Protein AF-A0A5E4HLN1-F1 (afdb_monomer_lite)

Structure (mmCIF, N/CA/C/O backbone):
data_AF-A0A5E4HLN1-F1
#
_entry.id   AF-A0A5E4HLN1-F1
#
loop_
_atom_site.group_PDB
_atom_site.id
_atom_site.type_symbol
_atom_site.label_atom_id
_atom_site.label_alt_id
_atom_site.label_comp_id
_atom_site.label_asym_id
_atom_site.label_entity_id
_atom_site.label_seq_id
_atom_site.pdbx_PDB_ins_code
_atom_site.Cartn_x
_atom_site.Cartn_y
_atom_site.Cartn_z
_atom_site.occupancy
_atom_site.B_iso_or_equiv
_atom_site.auth_seq_id
_atom_site.auth_comp_id
_atom_site.auth_asym_id
_atom_site.auth_atom_id
_atom_site.pdbx_PDB_model_num
ATOM 1 N N . MET A 1 1 ? -33.303 18.133 24.369 1.00 46.97 1 MET A N 1
ATOM 2 C CA . MET A 1 1 ? -32.638 17.084 23.568 1.00 46.97 1 MET A CA 1
ATOM 3 C C . MET A 1 1 ? -31.373 17.696 22.999 1.00 46.97 1 MET A C 1
ATOM 5 O O . MET A 1 1 ? -31.482 18.694 22.303 1.00 46.97 1 MET A O 1
ATOM 9 N N . SER A 1 2 ? -30.203 17.189 23.386 1.00 72.31 2 SER A N 1
ATOM 10 C CA . SER A 1 2 ? -28.919 17.625 22.824 1.00 72.31 2 SER A CA 1
ATOM 11 C C . SER A 1 2 ? -28.564 16.704 21.661 1.00 72.31 2 SER A C 1
ATOM 13 O O . SER A 1 2 ? -28.747 15.492 21.780 1.00 72.31 2 SER A O 1
ATOM 15 N N . VAL A 1 3 ? -28.094 17.264 20.548 1.00 80.88 3 VAL A N 1
ATOM 16 C CA . VAL A 1 3 ? -27.523 16.487 19.444 1.00 80.88 3 VAL A CA 1
ATOM 17 C C . VAL A 1 3 ? -26.044 16.288 19.755 1.00 80.88 3 VAL A C 1
ATOM 19 O O . VAL A 1 3 ? -25.303 17.260 19.875 1.00 80.88 3 VAL A O 1
ATOM 22 N N . VAL A 1 4 ? -25.624 15.033 19.909 1.00 84.31 4 VAL A N 1
ATOM 23 C CA . VAL A 1 4 ? -24.214 14.662 20.071 1.00 84.31 4 VAL A CA 1
ATOM 24 C C . VAL A 1 4 ? -23.687 14.222 18.711 1.00 84.31 4 VAL A C 1
ATOM 26 O O . VAL A 1 4 ? -24.286 13.365 18.063 1.00 84.31 4 VAL A O 1
ATOM 29 N N . GLN A 1 5 ? -22.593 14.836 18.266 1.00 84.94 5 GLN A N 1
ATOM 30 C CA . GLN A 1 5 ? -21.923 14.486 17.020 1.00 84.94 5 GLN A CA 1
ATOM 31 C C . GLN A 1 5 ? -20.793 13.494 17.320 1.00 84.94 5 GLN A C 1
ATOM 33 O O . GLN A 1 5 ? -19.860 13.833 18.044 1.00 84.94 5 GLN A O 1
ATOM 38 N N . SER A 1 6 ? -20.881 12.293 16.749 1.00 91.75 6 SER A N 1
ATOM 39 C CA . SER A 1 6 ? -19.848 11.254 16.833 1.00 91.75 6 SER A CA 1
ATOM 40 C C . SER A 1 6 ? -19.195 11.046 15.470 1.00 91.75 6 SER A C 1
ATOM 42 O O . SER A 1 6 ? -19.871 11.048 14.439 1.00 91.75 6 SER A O 1
ATOM 44 N N . THR A 1 7 ? -17.881 10.839 15.471 1.00 95.75 7 THR A N 1
ATOM 45 C CA . THR A 1 7 ? -17.086 10.533 14.275 1.00 95.75 7 THR A CA 1
ATOM 46 C C . THR A 1 7 ? -16.587 9.101 14.379 1.00 95.75 7 THR A C 1
ATOM 48 O O . THR A 1 7 ? -16.151 8.689 15.448 1.00 95.75 7 THR A O 1
ATOM 51 N N . PHE A 1 8 ? -16.609 8.349 13.282 1.00 95.81 8 PHE A N 1
ATOM 52 C CA . PHE A 1 8 ? -16.092 6.981 13.226 1.00 95.81 8 PHE A CA 1
ATOM 53 C C . PHE A 1 8 ? -14.925 6.892 12.245 1.00 95.81 8 PHE A C 1
ATOM 55 O O . PHE A 1 8 ? -14.912 7.583 11.226 1.00 95.81 8 PHE A O 1
ATOM 62 N N . VAL A 1 9 ? -13.952 6.040 12.559 1.00 94.62 9 VAL A N 1
ATOM 63 C CA . VAL A 1 9 ? -12.800 5.733 11.705 1.00 94.62 9 VAL A CA 1
ATOM 64 C C . VAL A 1 9 ? -12.823 4.252 11.378 1.00 94.62 9 VAL A C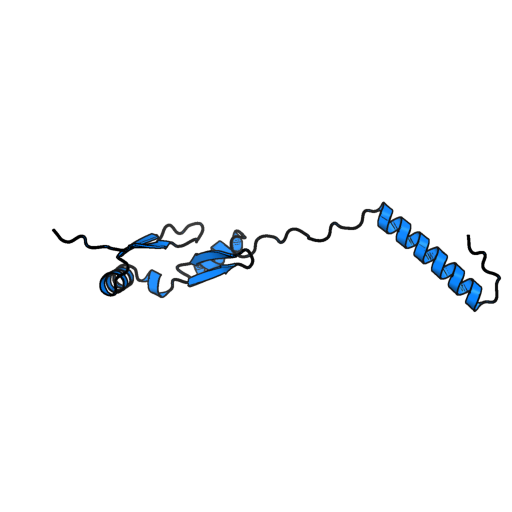 1
ATOM 66 O O . VAL A 1 9 ? -13.027 3.422 12.261 1.00 94.62 9 VAL A O 1
ATOM 69 N N . THR A 1 10 ? -12.577 3.933 10.110 1.00 95.38 10 THR A N 1
ATOM 70 C CA . THR A 1 10 ? -12.379 2.565 9.635 1.00 95.38 10 THR A CA 1
ATOM 71 C C . THR A 1 10 ? -10.917 2.366 9.259 1.00 95.38 10 THR A C 1
ATOM 73 O O . THR A 1 10 ? -10.368 3.142 8.478 1.00 95.38 10 THR A O 1
ATOM 76 N N . VAL A 1 11 ? -10.292 1.317 9.793 1.00 94.69 11 VAL A N 1
ATOM 77 C CA . VAL A 1 11 ? -8.932 0.897 9.445 1.00 94.69 11 VAL A CA 1
ATOM 78 C C . VAL A 1 11 ? -9.003 -0.476 8.794 1.00 94.69 11 VAL A C 1
ATOM 80 O O . VAL A 1 11 ? -9.552 -1.410 9.378 1.00 94.69 11 VAL A O 1
ATOM 83 N N . SER A 1 12 ? -8.422 -0.603 7.603 1.00 94.50 12 SER A N 1
ATOM 84 C CA . SER A 1 12 ? -8.370 -1.852 6.840 1.00 94.50 12 SER A CA 1
ATOM 85 C C . SER A 1 12 ? -6.931 -2.219 6.480 1.00 94.50 12 SER A C 1
ATOM 87 O O . SER A 1 12 ? -6.049 -1.357 6.412 1.00 94.50 12 SER A O 1
ATOM 89 N N . CYS A 1 13 ? -6.702 -3.516 6.281 1.00 94.38 13 CYS A N 1
ATOM 90 C CA . CYS A 1 13 ? -5.487 -4.046 5.680 1.00 94.38 13 CYS A CA 1
ATOM 91 C C . CYS A 1 13 ? -5.722 -4.335 4.191 1.00 94.38 13 CYS A C 1
ATOM 93 O O . CYS A 1 13 ? -6.658 -5.048 3.850 1.00 94.38 13 CYS A O 1
ATOM 95 N N . ASP A 1 14 ? -4.837 -3.841 3.332 1.00 92.06 14 ASP A N 1
ATOM 96 C CA . ASP A 1 14 ? -4.846 -4.016 1.876 1.00 92.06 14 ASP A CA 1
ATOM 97 C C . ASP A 1 14 ? -3.990 -5.215 1.421 1.00 92.06 14 ASP A C 1
ATOM 99 O O . ASP A 1 14 ? -3.598 -5.326 0.258 1.00 92.06 14 ASP A O 1
ATOM 103 N N . GLY A 1 15 ? -3.663 -6.131 2.339 1.00 90.81 15 GLY A N 1
ATOM 104 C CA . GLY A 1 15 ? -3.012 -7.391 1.986 1.00 90.81 15 GLY A CA 1
ATOM 105 C C . GLY A 1 15 ? -3.954 -8.264 1.139 1.00 90.81 15 GLY A C 1
ATOM 106 O O . GLY A 1 15 ? -5.110 -8.422 1.526 1.00 90.81 15 GLY A O 1
ATOM 107 N N . PRO A 1 16 ? -3.489 -8.888 0.039 1.00 87.94 16 PRO A N 1
ATOM 108 C CA . PRO A 1 16 ? -4.359 -9.581 -0.925 1.00 87.94 16 PRO A CA 1
ATOM 109 C C . PRO A 1 16 ? -5.199 -10.722 -0.325 1.00 87.94 16 PRO A C 1
ATOM 111 O O . PRO A 1 16 ? -6.305 -10.970 -0.792 1.00 87.94 16 PRO A O 1
ATOM 114 N N . ASP A 1 17 ? -4.716 -11.349 0.750 1.00 88.62 17 ASP A N 1
ATOM 115 C CA . ASP A 1 17 ? -5.418 -12.413 1.483 1.00 88.62 17 ASP A CA 1
ATOM 116 C C . ASP A 1 17 ? -5.786 -11.994 2.921 1.00 88.62 17 ASP A C 1
ATOM 118 O O . ASP A 1 17 ? -6.049 -12.835 3.782 1.00 88.62 17 ASP A O 1
ATOM 122 N N . CYS A 1 18 ? -5.750 -10.693 3.230 1.00 89.81 18 CYS A N 1
ATOM 123 C CA . CYS A 1 18 ? -5.966 -10.174 4.577 1.00 89.81 18 CYS A CA 1
ATOM 124 C C . CYS A 1 18 ? -7.283 -9.401 4.655 1.00 89.81 18 CYS A C 1
ATOM 126 O O . CYS A 1 18 ? -7.404 -8.304 4.131 1.00 89.81 18 CYS A O 1
ATOM 128 N N . GLN A 1 19 ? -8.266 -9.951 5.369 1.00 90.12 19 GLN A N 1
ATOM 129 C CA . GLN A 1 19 ? -9.590 -9.330 5.537 1.00 90.12 19 GLN A CA 1
ATOM 130 C C . GLN A 1 19 ? -9.737 -8.574 6.865 1.00 90.12 19 GLN A C 1
ATOM 132 O O . GLN A 1 19 ? -10.840 -8.397 7.380 1.00 90.12 19 GLN A O 1
ATOM 137 N N . LYS A 1 20 ? -8.622 -8.148 7.467 1.00 94.44 20 LYS A N 1
ATOM 138 C CA . LYS A 1 20 ? -8.665 -7.393 8.721 1.00 94.44 20 LYS A CA 1
ATOM 139 C C . LYS A 1 20 ? -9.206 -5.995 8.450 1.00 94.44 20 LYS A C 1
ATOM 141 O O . LYS A 1 20 ? -8.572 -5.197 7.765 1.00 94.44 20 LYS A O 1
ATOM 146 N N . THR A 1 21 ? -10.364 -5.708 9.023 1.00 95.94 21 THR A N 1
ATOM 147 C CA . THR A 1 21 ? -10.971 -4.383 9.028 1.00 95.94 21 THR A CA 1
ATOM 148 C C . THR A 1 21 ? -11.613 -4.138 10.383 1.00 95.94 21 THR A C 1
ATOM 150 O O . THR A 1 21 ? -12.125 -5.065 11.013 1.00 95.94 21 THR A O 1
ATOM 153 N N . ILE A 1 22 ? -11.565 -2.900 10.851 1.00 96.12 22 ILE A N 1
ATOM 154 C CA . ILE A 1 22 ? -12.250 -2.480 12.065 1.00 96.12 22 ILE A CA 1
ATOM 155 C C . ILE A 1 22 ? -12.774 -1.065 11.907 1.00 96.12 22 ILE A C 1
ATOM 157 O O . ILE A 1 22 ? -12.129 -0.224 11.291 1.00 96.12 22 ILE A O 1
ATOM 161 N N . THR A 1 23 ? -13.940 -0.805 12.492 1.00 96.81 23 THR A N 1
ATOM 162 C CA . THR A 1 23 ? -14.489 0.542 12.636 1.00 96.81 23 THR A CA 1
ATOM 163 C C . THR A 1 23 ? -14.697 0.841 14.110 1.00 96.81 23 THR A C 1
ATOM 165 O O . THR A 1 23 ? -15.270 0.022 14.825 1.00 96.81 23 THR A O 1
ATOM 168 N N . PHE A 1 24 ? -14.237 2.000 14.564 1.00 96.12 24 PHE A N 1
ATOM 169 C CA . PHE A 1 24 ? -14.391 2.449 15.945 1.00 96.12 24 PHE A CA 1
ATOM 170 C C . PHE A 1 24 ? -14.667 3.951 15.992 1.00 96.12 24 PHE A C 1
ATOM 172 O O . PHE A 1 24 ? -14.436 4.679 15.025 1.00 96.12 24 PHE A O 1
ATOM 179 N N . GLU A 1 25 ? -15.213 4.418 17.111 1.00 96.06 25 GLU A N 1
ATOM 180 C CA . GLU A 1 25 ? -15.445 5.845 17.317 1.00 96.06 25 GLU A CA 1
ATOM 181 C C . GLU A 1 25 ? -14.105 6.572 17.484 1.00 96.06 25 GLU A C 1
ATOM 183 O O . GLU A 1 25 ? -13.241 6.122 18.234 1.00 96.06 25 GLU A O 1
ATOM 188 N N . ALA A 1 26 ? -13.945 7.707 16.808 1.00 94.69 26 ALA A N 1
ATOM 189 C CA . ALA A 1 26 ? -12.736 8.526 16.758 1.00 94.69 26 ALA A CA 1
ATOM 190 C C . ALA A 1 26 ? -12.515 9.320 18.060 1.00 94.69 26 ALA A C 1
ATOM 192 O O . ALA A 1 26 ? -12.376 10.543 18.055 1.00 94.69 26 ALA A O 1
ATOM 193 N N . THR A 1 27 ? -12.526 8.622 19.190 1.00 95.75 27 THR A N 1
ATOM 194 C CA . THR A 1 27 ? -12.285 9.158 20.528 1.00 95.75 27 THR A CA 1
ATOM 195 C C . THR A 1 27 ? -11.050 8.497 21.123 1.00 95.75 27 THR A C 1
ATOM 197 O O . THR A 1 2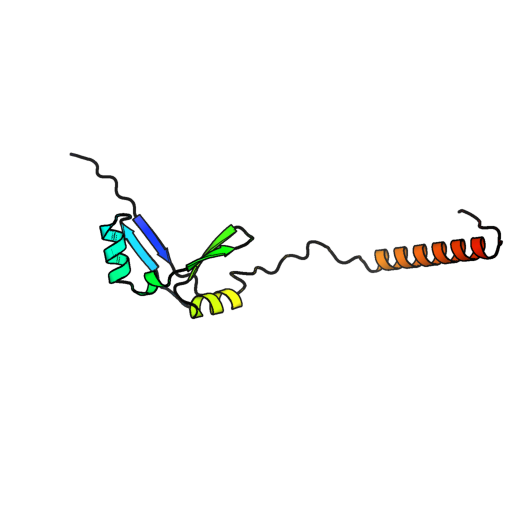7 ? -10.654 7.409 20.714 1.00 95.75 27 THR A O 1
ATOM 200 N N . GLU A 1 28 ? -10.433 9.124 22.124 1.00 93.75 28 GLU A N 1
ATOM 201 C CA . GLU A 1 28 ? -9.279 8.539 22.819 1.00 93.75 28 GLU A CA 1
ATOM 202 C C . GLU A 1 28 ? -9.600 7.145 23.385 1.00 93.75 28 GLU A C 1
ATOM 204 O O . GLU A 1 28 ? -8.828 6.201 23.215 1.00 93.75 28 GLU A O 1
ATOM 209 N N . LYS A 1 29 ? -10.792 6.998 23.977 1.00 94.00 29 LYS A N 1
ATOM 210 C CA . LYS A 1 29 ? -11.287 5.717 24.480 1.00 94.00 29 LYS A CA 1
ATOM 211 C C . LYS A 1 29 ? -11.501 4.708 23.348 1.00 94.00 29 LYS A C 1
ATOM 213 O O . LYS A 1 29 ? -11.013 3.587 23.458 1.00 94.00 29 LYS A O 1
ATOM 218 N N . GLY A 1 30 ? -12.178 5.105 22.268 1.00 93.75 30 GLY A N 1
ATOM 219 C CA . GLY A 1 30 ? -12.420 4.235 21.114 1.00 93.75 30 GLY A CA 1
ATOM 220 C C . GLY A 1 30 ? -11.122 3.747 20.467 1.00 93.75 30 GLY A C 1
ATOM 221 O O . GLY A 1 30 ? -10.994 2.561 20.173 1.00 93.75 30 GLY A O 1
ATOM 222 N N . ASN A 1 31 ? -10.118 4.621 20.350 1.00 92.38 31 ASN A N 1
ATOM 223 C CA . ASN A 1 31 ? -8.787 4.271 19.851 1.00 92.38 31 ASN A CA 1
ATOM 224 C C . ASN A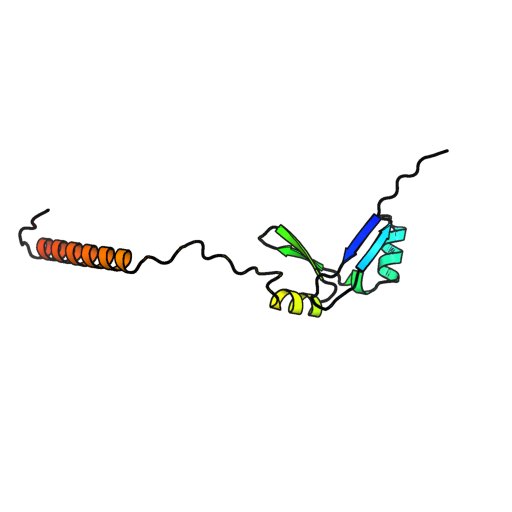 1 31 ? -8.089 3.246 20.758 1.00 92.38 31 ASN A C 1
ATOM 226 O O . ASN A 1 31 ? -7.541 2.257 20.272 1.00 92.38 31 ASN A O 1
ATOM 230 N N . ALA A 1 32 ? -8.101 3.472 22.076 1.00 93.81 32 ALA A N 1
ATOM 231 C CA . ALA A 1 32 ? -7.454 2.582 23.037 1.00 93.81 32 ALA A CA 1
ATOM 232 C C . ALA A 1 32 ? -8.114 1.194 23.072 1.00 93.81 32 ALA A C 1
ATOM 234 O O . ALA A 1 32 ? -7.418 0.178 23.110 1.00 93.81 32 ALA A O 1
ATOM 235 N N . GLU A 1 33 ? -9.447 1.142 23.023 1.00 95.56 33 GLU A N 1
ATOM 236 C CA . GLU A 1 33 ? -10.210 -0.107 22.954 1.00 95.56 33 GLU A CA 1
ATOM 237 C C . GLU A 1 33 ? -9.946 -0.845 21.640 1.00 95.56 33 GLU A C 1
ATOM 239 O O . GLU A 1 33 ? -9.637 -2.035 21.666 1.00 95.56 33 GLU A O 1
ATOM 244 N N . ALA A 1 34 ? -9.948 -0.133 20.508 1.00 95.06 34 ALA A N 1
ATOM 245 C CA . ALA A 1 34 ? -9.635 -0.718 19.212 1.00 95.06 34 ALA A CA 1
ATOM 246 C C . ALA A 1 34 ? -8.243 -1.361 19.203 1.00 95.06 34 ALA A C 1
ATOM 248 O O . ALA A 1 34 ? -8.124 -2.520 18.815 1.00 95.06 34 ALA A O 1
ATOM 249 N N . ILE A 1 35 ? -7.207 -0.655 19.677 1.00 94.31 35 ILE A N 1
ATOM 250 C CA . ILE A 1 35 ? -5.829 -1.176 19.741 1.00 94.31 35 ILE A CA 1
ATOM 251 C C . ILE A 1 35 ? -5.729 -2.387 20.675 1.00 94.31 35 ILE A C 1
ATOM 253 O O . ILE A 1 35 ? -5.093 -3.380 20.320 1.00 94.31 35 ILE A O 1
ATOM 257 N N . ARG A 1 36 ? -6.363 -2.327 21.853 1.00 94.75 36 ARG A N 1
ATOM 258 C CA . ARG A 1 36 ? -6.363 -3.429 22.826 1.00 94.75 36 ARG A CA 1
ATOM 259 C C . ARG A 1 36 ? -6.997 -4.689 22.242 1.00 94.75 36 ARG A C 1
ATOM 261 O O . ARG A 1 36 ? -6.440 -5.775 22.386 1.00 94.75 36 ARG A O 1
ATOM 268 N N . ASP A 1 37 ? -8.136 -4.538 21.578 1.00 95.31 37 ASP A N 1
ATOM 269 C CA . ASP A 1 37 ? -8.904 -5.665 21.050 1.00 95.31 37 ASP A CA 1
ATOM 270 C C . ASP A 1 37 ? -8.321 -6.160 19.708 1.00 95.31 37 ASP A C 1
ATOM 272 O O . ASP A 1 37 ? -8.603 -7.272 19.263 1.00 95.31 37 ASP A O 1
ATOM 276 N N . ASN A 1 38 ? -7.461 -5.354 19.069 1.00 94.38 38 ASN A N 1
ATOM 277 C CA . ASN A 1 38 ? -6.862 -5.618 17.763 1.00 94.38 38 ASN A CA 1
ATOM 278 C C . ASN A 1 38 ? -5.369 -5.289 17.761 1.00 94.38 38 ASN A C 1
ATOM 280 O O . ASN A 1 38 ? -4.933 -4.288 17.191 1.00 94.38 38 ASN A O 1
ATOM 284 N N . ALA A 1 39 ? -4.561 -6.196 18.313 1.00 91.06 39 ALA A N 1
ATOM 285 C CA . ALA A 1 39 ? -3.107 -6.035 18.405 1.00 91.06 39 ALA A CA 1
ATOM 286 C C . ALA A 1 39 ? -2.422 -5.692 17.064 1.00 91.06 39 ALA A C 1
ATOM 288 O O . ALA A 1 39 ? -1.402 -5.007 17.046 1.00 91.06 39 ALA A O 1
ATOM 289 N N . TRP A 1 40 ? -2.995 -6.109 15.930 1.00 92.25 40 TRP A N 1
ATOM 290 C CA . TRP A 1 40 ? -2.471 -5.811 14.593 1.00 92.25 40 TRP A CA 1
ATOM 291 C C . TRP A 1 40 ? -2.497 -4.319 14.224 1.00 92.25 40 TRP A C 1
ATOM 293 O O . TRP A 1 40 ? -1.773 -3.916 13.318 1.00 92.25 40 TRP A O 1
ATOM 303 N N . LEU A 1 41 ? -3.294 -3.495 14.913 1.00 93.81 41 LEU A N 1
ATOM 304 C CA . LEU A 1 41 ? -3.289 -2.042 14.728 1.00 93.81 41 LEU A CA 1
ATOM 305 C C . LEU A 1 41 ? -1.974 -1.406 15.193 1.00 93.81 41 LEU A C 1
ATOM 307 O O . LEU A 1 41 ? -1.589 -0.368 14.669 1.00 93.81 41 LEU A O 1
ATOM 311 N N . THR A 1 42 ? -1.253 -2.033 16.129 1.00 91.25 42 THR A N 1
ATOM 312 C CA . THR A 1 42 ? 0.049 -1.522 16.604 1.00 91.25 42 THR A CA 1
ATOM 313 C C . THR A 1 42 ? 1.151 -1.637 15.553 1.00 91.25 42 THR A C 1
ATOM 315 O O . THR A 1 42 ? 2.108 -0.869 15.568 1.00 91.25 42 THR A O 1
ATOM 318 N N . THR A 1 43 ? 1.002 -2.583 14.626 1.00 89.69 43 THR A N 1
ATOM 319 C CA . THR A 1 43 ? 1.917 -2.824 13.507 1.00 89.69 43 THR A CA 1
ATOM 320 C C . THR A 1 43 ? 1.339 -2.337 12.183 1.00 89.69 43 THR A C 1
ATOM 322 O O . THR A 1 43 ? 1.911 -2.621 11.130 1.00 89.69 43 THR A O 1
ATOM 325 N N . HIS A 1 44 ? 0.201 -1.633 12.213 1.00 93.50 44 HIS A N 1
ATOM 326 C CA . HIS A 1 44 ? -0.404 -1.087 11.007 1.00 93.50 44 HIS A CA 1
ATOM 327 C C . HIS A 1 44 ? 0.462 0.036 10.444 1.00 93.50 44 HIS A C 1
ATOM 329 O O . HIS A 1 44 ? 0.890 0.939 11.162 1.00 93.50 44 HIS A O 1
ATOM 335 N N . ARG A 1 45 ? 0.731 -0.036 9.144 1.00 91.12 45 ARG A N 1
ATOM 336 C CA . ARG A 1 45 ? 1.508 0.958 8.413 1.00 91.12 45 ARG A CA 1
ATOM 337 C C . ARG A 1 45 ? 0.673 1.536 7.294 1.00 91.12 45 ARG A C 1
ATOM 339 O O . ARG A 1 45 ? 0.165 0.792 6.460 1.00 91.12 45 ARG A O 1
ATOM 346 N N . ALA A 1 46 ? 0.593 2.860 7.260 1.00 90.56 46 ALA A N 1
ATOM 347 C CA . ALA A 1 46 ? 0.059 3.599 6.131 1.00 90.56 46 ALA A CA 1
ATOM 348 C C . ALA A 1 46 ? 1.191 3.915 5.147 1.00 90.56 46 ALA A C 1
ATOM 350 O O . ALA A 1 46 ? 2.221 4.475 5.524 1.00 90.56 46 ALA A O 1
ATOM 351 N N . ILE A 1 47 ? 0.987 3.559 3.886 1.00 88.50 47 ILE A N 1
ATOM 352 C CA . ILE A 1 47 ? 1.927 3.746 2.788 1.00 88.50 47 ILE A CA 1
ATOM 353 C C . ILE A 1 47 ? 1.241 4.599 1.736 1.00 88.50 47 ILE A C 1
ATOM 355 O O . ILE A 1 47 ? 0.152 4.273 1.268 1.00 88.50 47 ILE A O 1
ATOM 359 N N . GLN A 1 48 ? 1.896 5.687 1.351 1.00 88.12 48 GLN A N 1
ATOM 360 C CA . GLN A 1 48 ? 1.453 6.523 0.248 1.00 88.12 48 GLN A CA 1
ATOM 361 C C . GLN A 1 48 ? 2.308 6.221 -0.980 1.00 88.12 48 GLN A C 1
ATOM 363 O O . GLN A 1 48 ? 3.532 6.352 -0.947 1.00 88.12 48 GLN A O 1
ATOM 368 N N . THR A 1 49 ? 1.670 5.807 -2.070 1.00 84.88 49 THR A N 1
ATOM 369 C CA . THR A 1 49 ? 2.353 5.528 -3.336 1.00 84.88 49 THR A CA 1
ATOM 370 C C . THR A 1 49 ? 2.613 6.817 -4.121 1.00 84.88 49 THR A C 1
ATOM 372 O O . THR A 1 49 ? 1.979 7.854 -3.896 1.00 84.88 49 THR A O 1
ATOM 375 N N . SER A 1 50 ? 3.513 6.756 -5.107 1.00 80.12 50 SER A N 1
ATOM 376 C CA . SER A 1 50 ? 3.810 7.883 -6.006 1.00 80.12 50 SER A CA 1
ATOM 377 C C . SER A 1 50 ? 2.588 8.356 -6.806 1.00 80.12 50 SER A C 1
ATOM 379 O O . SER A 1 50 ? 2.468 9.544 -7.104 1.00 80.12 50 SER A O 1
ATOM 381 N N . ASP A 1 51 ? 1.636 7.459 -7.090 1.00 82.75 51 ASP A N 1
ATOM 382 C CA . ASP A 1 51 ? 0.352 7.772 -7.729 1.00 82.75 51 ASP A CA 1
ATOM 383 C C . ASP A 1 51 ? -0.755 8.186 -6.737 1.00 82.75 51 ASP A C 1
ATOM 385 O O . ASP A 1 51 ? -1.935 8.181 -7.085 1.00 82.75 51 ASP A O 1
ATOM 389 N N . ARG A 1 52 ? -0.372 8.597 -5.516 1.00 85.12 52 ARG A N 1
ATOM 390 C CA . ARG A 1 52 ? -1.236 9.142 -4.450 1.00 85.12 52 ARG A CA 1
ATOM 391 C C . ARG A 1 52 ? -2.285 8.178 -3.890 1.00 85.12 52 ARG A C 1
ATOM 393 O O . ARG A 1 52 ? -3.234 8.629 -3.248 1.00 85.12 52 ARG A O 1
ATOM 400 N N . ARG A 1 53 ? -2.137 6.871 -4.096 1.00 87.19 53 ARG A N 1
ATOM 401 C CA . ARG A 1 53 ? -2.961 5.885 -3.388 1.00 87.19 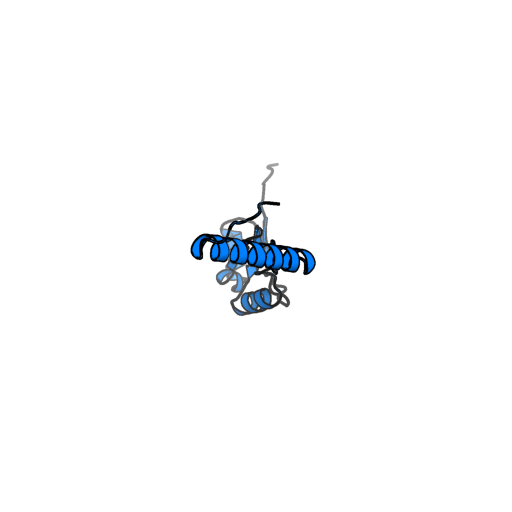53 ARG A CA 1
ATOM 402 C C . ARG A 1 53 ? -2.424 5.724 -1.970 1.00 87.19 53 ARG A C 1
ATOM 404 O O . ARG A 1 53 ? -1.214 5.742 -1.760 1.00 87.19 53 ARG A O 1
ATOM 411 N N . ASN A 1 54 ? -3.335 5.558 -1.021 1.00 90.06 54 ASN A N 1
ATOM 412 C CA . ASN A 1 54 ? -3.004 5.224 0.357 1.00 90.06 54 ASN A CA 1
ATOM 413 C C . ASN A 1 54 ? -3.345 3.756 0.572 1.00 90.06 54 ASN A C 1
ATOM 415 O O . ASN A 1 54 ? -4.469 3.347 0.287 1.00 90.06 54 ASN A O 1
ATOM 419 N N . LEU A 1 55 ? -2.369 2.991 1.039 1.00 91.50 55 LEU A N 1
ATOM 420 C CA . LEU A 1 55 ? -2.493 1.574 1.343 1.00 91.50 55 LEU A CA 1
ATOM 421 C C . LEU A 1 55 ? -2.139 1.365 2.813 1.00 91.50 55 LEU A C 1
ATOM 423 O O . LEU A 1 55 ? -1.227 2.007 3.332 1.00 91.50 55 LEU A O 1
ATOM 427 N N . GLY A 1 56 ? -2.866 0.495 3.495 1.00 93.44 56 GLY A N 1
ATOM 428 C CA . GLY A 1 56 ? -2.645 0.123 4.881 1.00 93.44 56 GLY A CA 1
ATOM 429 C C . GLY A 1 56 ? -2.248 -1.341 4.989 1.00 93.44 56 GLY A C 1
ATOM 430 O O . GLY A 1 56 ? -2.984 -2.199 4.524 1.00 93.44 56 GLY A O 1
ATOM 431 N N . TYR A 1 57 ? -1.141 -1.671 5.651 1.00 94.44 57 TYR A N 1
ATOM 432 C CA . TYR A 1 57 ? -0.768 -3.070 5.895 1.00 94.44 57 TYR A CA 1
ATOM 433 C C . TYR A 1 57 ? -0.625 -3.351 7.375 1.00 94.44 57 TYR A C 1
ATOM 435 O O . TYR A 1 57 ? -0.006 -2.587 8.104 1.00 94.44 57 TYR A O 1
ATOM 443 N N . CYS A 1 58 ? -1.175 -4.477 7.824 1.00 93.38 58 CYS A N 1
ATOM 444 C CA . CYS A 1 58 ? -1.125 -4.876 9.227 1.00 93.38 58 CYS A CA 1
ATOM 445 C C . CYS A 1 58 ? 0.165 -5.613 9.627 1.00 93.38 58 CYS A C 1
ATOM 447 O O . CYS A 1 58 ? 0.339 -5.913 10.806 1.00 93.38 58 CYS A O 1
ATOM 449 N N . SER A 1 59 ? 1.018 -5.993 8.669 1.00 92.00 59 SER A N 1
ATOM 450 C CA . SER A 1 59 ? 2.272 -6.720 8.906 1.00 92.00 59 SER A CA 1
ATOM 451 C C . SER A 1 59 ? 3.226 -6.640 7.709 1.00 92.00 59 SER A C 1
ATOM 453 O O . SER A 1 59 ? 2.788 -6.390 6.583 1.00 92.00 59 SER A O 1
ATOM 455 N N . ASP A 1 60 ? 4.506 -6.951 7.946 1.00 90.38 60 ASP A N 1
ATOM 456 C CA . ASP A 1 60 ? 5.547 -7.102 6.910 1.00 90.38 60 ASP A CA 1
ATOM 457 C C . ASP A 1 60 ? 5.142 -8.112 5.834 1.00 90.38 60 ASP A C 1
ATOM 459 O O . ASP A 1 60 ? 5.348 -7.886 4.646 1.00 90.38 60 ASP A O 1
ATOM 463 N N . GLU A 1 61 ? 4.508 -9.213 6.239 1.00 91.19 61 GLU A N 1
ATOM 464 C CA . GLU A 1 61 ? 4.026 -10.233 5.310 1.00 91.19 61 GLU A CA 1
ATOM 465 C C . GLU A 1 61 ? 2.939 -9.685 4.372 1.00 91.19 61 GLU A C 1
ATOM 467 O O . GLU A 1 61 ? 2.973 -9.944 3.169 1.00 91.19 61 GLU A O 1
ATOM 472 N N . CYS A 1 62 ? 1.980 -8.915 4.900 1.00 91.31 62 CYS A N 1
ATOM 473 C CA . CYS A 1 62 ? 0.920 -8.328 4.078 1.00 91.31 62 CYS A CA 1
ATOM 474 C C . CYS A 1 62 ? 1.490 -7.310 3.090 1.00 91.31 62 CYS A C 1
ATOM 476 O O . CYS A 1 62 ? 1.070 -7.286 1.935 1.00 91.31 62 CYS A O 1
ATOM 478 N N . GLU A 1 63 ? 2.470 -6.520 3.526 1.00 90.19 63 GLU A N 1
ATOM 479 C CA . GLU A 1 63 ? 3.164 -5.561 2.672 1.00 90.19 63 GLU A CA 1
ATOM 480 C C . GLU A 1 63 ? 3.958 -6.264 1.562 1.00 90.19 63 GLU A C 1
ATOM 482 O O . GLU A 1 63 ? 3.841 -5.896 0.394 1.00 90.19 63 GLU A O 1
ATOM 487 N N . ALA A 1 64 ? 4.702 -7.325 1.888 1.00 89.94 64 ALA A N 1
ATOM 488 C CA . ALA A 1 64 ? 5.452 -8.112 0.911 1.00 89.94 64 ALA A CA 1
ATOM 489 C C . ALA A 1 64 ? 4.536 -8.754 -0.146 1.00 89.94 64 ALA A C 1
ATOM 491 O O . ALA A 1 64 ? 4.839 -8.726 -1.342 1.00 89.94 64 ALA A O 1
ATOM 492 N N . LYS A 1 65 ? 3.381 -9.285 0.273 1.00 89.56 65 LYS A N 1
ATOM 493 C CA . LYS A 1 65 ? 2.370 -9.808 -0.657 1.00 89.56 65 LYS A CA 1
ATOM 494 C C . LYS A 1 65 ? 1.748 -8.691 -1.501 1.00 89.56 65 LYS A C 1
ATOM 496 O O . LYS A 1 65 ? 1.618 -8.852 -2.711 1.00 89.56 65 LYS A O 1
ATOM 501 N N . GLY A 1 66 ? 1.423 -7.545 -0.900 1.00 87.06 66 GLY A N 1
ATOM 502 C CA . GLY A 1 66 ? 0.909 -6.368 -1.609 1.00 87.06 66 GLY A CA 1
ATOM 503 C C . GLY A 1 66 ? 1.882 -5.849 -2.673 1.00 87.06 66 GLY A C 1
ATOM 504 O O . GLY A 1 66 ? 1.483 -5.595 -3.812 1.00 87.06 66 GLY A O 1
ATOM 505 N N . LEU A 1 67 ? 3.178 -5.796 -2.353 1.00 85.12 67 LEU A N 1
ATOM 506 C CA . LEU A 1 67 ? 4.259 -5.477 -3.291 1.00 85.12 67 LEU A CA 1
ATOM 507 C C . LEU A 1 67 ? 4.254 -6.408 -4.512 1.00 85.12 67 LEU A C 1
ATOM 509 O O . LEU A 1 67 ? 4.334 -5.926 -5.642 1.00 85.12 67 LEU A O 1
ATOM 513 N N . ALA A 1 68 ? 4.104 -7.718 -4.297 1.00 84.62 68 ALA A N 1
ATOM 514 C CA . ALA A 1 68 ? 4.113 -8.716 -5.368 1.00 84.62 68 ALA A CA 1
ATOM 515 C C . ALA A 1 68 ? 2.936 -8.576 -6.352 1.00 84.62 68 ALA A C 1
ATOM 517 O O . ALA A 1 68 ? 3.068 -8.937 -7.519 1.00 84.62 68 ALA A O 1
ATOM 518 N N . THR A 1 69 ? 1.803 -8.013 -5.919 1.00 82.62 69 THR A N 1
ATOM 519 C CA . THR A 1 69 ? 0.646 -7.758 -6.801 1.00 82.62 69 THR A CA 1
ATOM 520 C C . THR A 1 69 ? 0.805 -6.520 -7.693 1.00 82.62 69 THR A C 1
ATOM 522 O O . THR A 1 69 ? -0.033 -6.271 -8.557 1.00 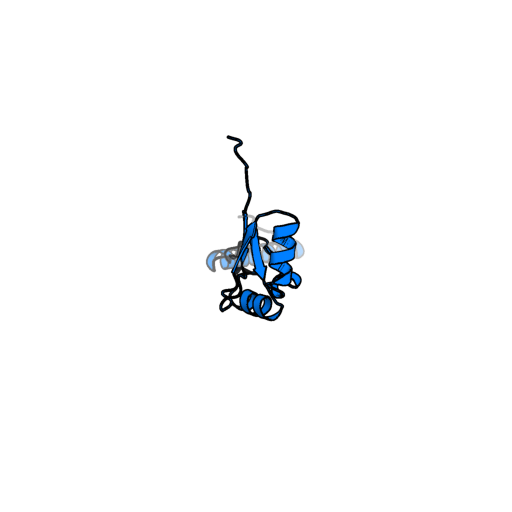82.62 69 THR A O 1
ATOM 525 N N . GLY A 1 70 ? 1.851 -5.711 -7.483 1.00 76.62 70 GLY A N 1
ATOM 526 C CA . GLY A 1 70 ? 2.002 -4.411 -8.141 1.00 76.62 70 GLY A CA 1
ATOM 527 C C . GLY A 1 70 ? 1.138 -3.302 -7.527 1.00 76.62 70 GLY A C 1
ATOM 528 O O . GLY A 1 70 ? 1.039 -2.215 -8.097 1.00 76.62 70 GLY A O 1
ATOM 529 N N . ALA A 1 71 ? 0.526 -3.532 -6.356 1.00 76.62 71 ALA A N 1
ATOM 530 C CA . ALA A 1 71 ? -0.271 -2.518 -5.668 1.00 76.62 71 ALA A CA 1
ATOM 531 C C . ALA A 1 71 ? 0.578 -1.303 -5.252 1.00 76.62 71 ALA A C 1
ATOM 533 O O . ALA A 1 71 ? 0.137 -0.172 -5.443 1.00 76.62 71 ALA A O 1
ATOM 534 N N . HIS A 1 72 ? 1.806 -1.513 -4.767 1.00 73.94 72 HIS A N 1
ATOM 535 C CA . HIS A 1 72 ? 2.766 -0.439 -4.462 1.00 73.94 72 HIS A CA 1
ATOM 536 C C . HIS A 1 72 ? 3.340 0.215 -5.713 1.00 73.94 72 HIS A C 1
ATOM 538 O O . HIS A 1 72 ? 3.252 1.427 -5.892 1.00 73.94 72 HIS A O 1
ATOM 544 N N . ASN A 1 73 ? 3.912 -0.615 -6.579 1.00 70.81 73 ASN A N 1
ATOM 545 C CA . ASN A 1 73 ? 4.656 -0.185 -7.745 1.00 70.81 73 ASN A CA 1
ATOM 546 C C . ASN A 1 73 ? 3.834 -0.555 -8.967 1.00 70.81 73 ASN A C 1
ATOM 548 O O . ASN A 1 73 ? 4.026 -1.621 -9.556 1.00 70.81 73 ASN A O 1
ATOM 552 N N . LYS A 1 74 ? 2.893 0.317 -9.341 1.00 70.31 74 LYS A N 1
ATOM 553 C CA . LYS A 1 74 ? 2.303 0.193 -10.672 1.00 70.31 74 LYS A CA 1
ATOM 554 C C . LYS A 1 74 ? 3.438 0.237 -11.684 1.00 70.31 74 LYS A C 1
ATOM 556 O O . LYS A 1 74 ? 4.329 1.077 -11.575 1.00 70.31 74 LYS A O 1
ATOM 561 N N . LEU A 1 75 ? 3.379 -0.661 -12.662 1.00 66.50 75 LEU A N 1
ATOM 562 C CA . LEU A 1 75 ? 4.244 -0.591 -13.831 1.00 66.50 75 LEU A CA 1
ATOM 563 C C . LEU A 1 75 ? 4.108 0.810 -14.428 1.00 66.50 75 LEU A C 1
ATOM 565 O O . LEU A 1 75 ? 3.025 1.186 -14.885 1.00 66.50 75 LEU A O 1
ATOM 569 N N . GLU A 1 76 ? 5.189 1.588 -14.379 1.00 64.62 76 GLU A N 1
ATOM 570 C CA . GLU A 1 76 ? 5.234 2.878 -15.049 1.00 64.62 76 GLU A CA 1
ATOM 571 C C . GLU A 1 76 ? 4.935 2.640 -16.527 1.00 64.62 76 GLU A C 1
ATOM 573 O O . GLU A 1 76 ? 5.597 1.842 -17.201 1.00 64.62 76 GLU A O 1
ATOM 578 N N . GLN A 1 77 ? 3.904 3.309 -17.044 1.00 64.81 77 GLN A N 1
ATOM 579 C CA . GLN A 1 77 ? 3.708 3.336 -18.483 1.00 64.81 77 GLN A CA 1
ATOM 580 C C . GLN A 1 77 ? 4.945 3.996 -19.085 1.00 64.81 77 GLN A C 1
ATOM 582 O O . GLN A 1 77 ? 5.329 5.087 -18.667 1.00 64.81 77 GLN A O 1
ATOM 587 N N . ARG A 1 78 ? 5.592 3.325 -20.044 1.00 59.69 78 ARG A N 1
ATOM 588 C CA . ARG A 1 78 ? 6.738 3.892 -20.760 1.00 59.69 78 ARG A CA 1
ATOM 589 C C . ARG A 1 78 ? 6.328 5.245 -21.345 1.00 59.69 78 ARG A C 1
ATOM 591 O O . ARG A 1 78 ? 5.578 5.295 -22.313 1.00 59.69 78 ARG A O 1
ATOM 598 N N . ILE A 1 79 ? 6.844 6.322 -20.753 1.00 65.31 79 ILE A N 1
ATOM 599 C CA . ILE A 1 79 ? 6.572 7.708 -21.166 1.00 65.31 79 ILE A CA 1
ATOM 600 C C . ILE A 1 79 ? 7.118 7.959 -22.579 1.00 65.31 79 ILE A C 1
ATOM 602 O O . ILE A 1 79 ? 6.579 8.764 -23.332 1.00 65.31 79 ILE A O 1
ATOM 606 N N . ILE A 1 80 ? 8.173 7.235 -22.958 1.00 68.94 80 ILE A N 1
ATOM 607 C CA . ILE A 1 80 ? 8.812 7.346 -24.263 1.00 68.94 80 ILE A CA 1
ATOM 608 C C . ILE A 1 80 ? 8.434 6.124 -25.093 1.00 68.94 80 ILE A C 1
ATOM 610 O O . ILE A 1 80 ? 8.848 4.995 -24.808 1.00 68.94 80 ILE A O 1
ATOM 614 N N . THR A 1 81 ? 7.651 6.355 -26.142 1.00 73.12 81 THR A N 1
ATOM 615 C CA . THR A 1 81 ? 7.458 5.376 -27.210 1.00 73.12 81 THR A CA 1
ATOM 616 C C . THR A 1 81 ? 8.807 5.170 -27.897 1.00 73.12 81 THR A C 1
ATOM 618 O O . THR A 1 81 ? 9.464 6.141 -28.271 1.00 73.12 81 THR A O 1
ATOM 621 N N . GLY A 1 82 ? 9.254 3.919 -28.032 1.00 73.94 82 GLY A N 1
ATOM 622 C CA . GLY A 1 82 ? 10.482 3.628 -28.774 1.00 73.94 82 GLY A CA 1
ATOM 623 C C . GLY A 1 82 ? 10.403 4.215 -30.186 1.00 73.94 82 GLY A C 1
ATOM 624 O O . GLY A 1 82 ? 9.331 4.206 -30.794 1.00 73.94 82 GLY A O 1
ATOM 625 N N . ALA A 1 83 ? 11.516 4.749 -30.696 1.00 79.31 83 ALA A N 1
ATOM 626 C CA . ALA A 1 83 ? 11.566 5.263 -32.061 1.00 79.31 83 ALA A CA 1
ATOM 627 C C . ALA A 1 83 ? 11.150 4.163 -33.052 1.00 79.31 83 ALA A C 1
ATOM 629 O O . ALA A 1 83 ? 11.553 3.006 -32.905 1.00 79.31 83 ALA A O 1
ATOM 630 N N . SER A 1 84 ? 10.347 4.514 -34.059 1.00 83.31 84 SER A N 1
ATOM 631 C CA . SER A 1 84 ? 10.027 3.580 -35.139 1.00 83.31 84 SER A CA 1
ATOM 632 C C . SER A 1 84 ? 11.302 3.208 -35.902 1.00 83.31 84 SER A C 1
ATOM 634 O O . SER A 1 84 ? 12.242 4.005 -35.980 1.00 83.31 84 SER A O 1
ATOM 636 N N . SER A 1 85 ? 11.332 2.014 -36.498 1.00 84.88 85 SER A N 1
ATOM 637 C CA . SER A 1 85 ? 12.459 1.565 -37.331 1.00 84.88 85 SER A CA 1
ATOM 638 C C . SER A 1 85 ? 12.810 2.589 -38.414 1.00 84.88 85 SER A C 1
ATOM 640 O O . SER A 1 85 ? 13.975 2.911 -38.611 1.00 84.88 85 SER A O 1
ATOM 642 N N . GLN A 1 86 ? 11.793 3.195 -39.028 1.00 87.62 86 GLN A N 1
ATOM 643 C CA . GLN A 1 86 ? 11.964 4.234 -40.039 1.00 87.62 86 GLN A CA 1
ATOM 644 C C . GLN A 1 86 ? 12.658 5.497 -39.500 1.00 87.62 86 GLN A C 1
ATOM 646 O O . GLN A 1 86 ? 13.513 6.061 -40.182 1.00 87.62 86 GLN A O 1
ATOM 651 N N . SER A 1 87 ? 12.323 5.943 -38.283 1.00 86.50 87 SER A N 1
ATOM 652 C CA . SER A 1 87 ? 12.979 7.100 -37.657 1.00 86.50 87 SER A CA 1
ATOM 653 C C . SER A 1 87 ? 14.443 6.813 -37.326 1.00 86.50 87 SER A C 1
ATOM 655 O O . SER A 1 87 ? 15.293 7.691 -37.476 1.00 86.50 87 SER A O 1
ATOM 657 N N . VAL A 1 88 ? 14.747 5.578 -36.915 1.00 89.62 88 VAL A N 1
ATOM 658 C CA . VAL A 1 88 ? 16.126 5.130 -36.683 1.00 89.62 88 VAL A CA 1
ATOM 659 C C . VAL A 1 88 ? 16.907 5.118 -37.998 1.00 89.62 88 VAL A C 1
ATOM 661 O O . VAL A 1 88 ? 17.983 5.708 -38.068 1.00 89.62 88 VAL A O 1
ATOM 664 N N . ASP A 1 89 ? 16.349 4.537 -39.060 1.00 89.44 89 ASP A N 1
ATOM 665 C CA . ASP A 1 89 ? 17.005 4.463 -40.370 1.00 89.44 89 ASP A CA 1
ATOM 666 C C . ASP A 1 89 ? 17.293 5.850 -40.960 1.00 89.44 89 ASP A C 1
ATOM 668 O O . ASP A 1 89 ? 18.366 6.080 -41.527 1.00 89.44 89 ASP A O 1
ATOM 672 N N . LEU A 1 90 ? 16.364 6.800 -40.805 1.00 90.81 90 LEU A N 1
ATOM 673 C CA . LEU A 1 90 ? 16.560 8.180 -41.252 1.00 90.81 90 LEU A CA 1
ATOM 674 C C . LEU A 1 90 ? 17.705 8.858 -40.486 1.00 90.81 90 LEU A C 1
ATOM 676 O O . LEU A 1 90 ? 18.569 9.484 -41.103 1.00 90.81 90 LEU A O 1
ATOM 680 N N . ALA A 1 91 ? 17.746 8.694 -39.161 1.00 88.44 91 ALA A N 1
ATOM 681 C CA . ALA A 1 91 ? 18.806 9.248 -38.323 1.00 88.44 91 ALA A CA 1
ATOM 682 C C . ALA A 1 91 ? 20.180 8.649 -38.666 1.00 88.44 91 ALA A C 1
ATOM 684 O O . ALA A 1 91 ? 21.169 9.379 -38.750 1.00 88.44 91 ALA A O 1
ATOM 685 N N . VAL A 1 92 ? 20.244 7.342 -38.937 1.00 92.62 92 VAL A N 1
ATOM 686 C CA . VAL A 1 92 ? 21.477 6.660 -39.358 1.00 92.62 92 VAL A CA 1
ATOM 687 C C . VAL A 1 92 ? 21.976 7.200 -40.699 1.00 92.62 92 VAL A C 1
ATOM 689 O O . VAL A 1 92 ? 23.165 7.490 -40.839 1.00 92.62 92 VAL A O 1
ATOM 692 N N . ARG A 1 93 ? 21.086 7.396 -41.681 1.00 90.94 93 ARG A N 1
ATOM 693 C CA . ARG A 1 93 ? 21.461 7.975 -42.985 1.00 90.94 93 ARG A CA 1
ATOM 694 C C . ARG A 1 93 ? 21.958 9.412 -42.853 1.00 90.94 93 ARG A C 1
ATOM 696 O O . ARG A 1 93 ? 22.989 9.742 -43.435 1.00 90.94 93 ARG A O 1
ATOM 703 N N . ALA A 1 94 ? 21.274 10.236 -42.061 1.00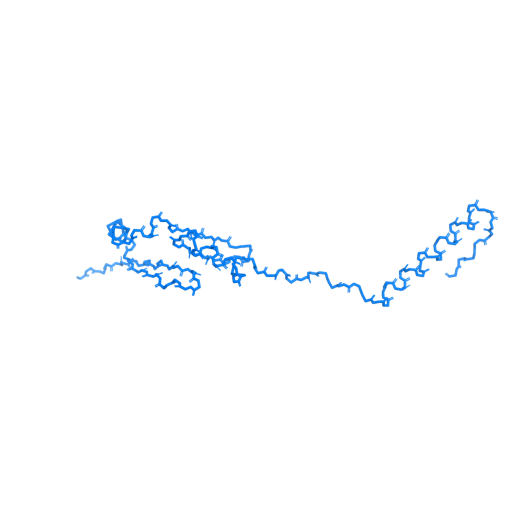 89.38 94 ALA A N 1
ATOM 704 C CA . ALA A 1 94 ? 21.695 11.610 -41.795 1.00 89.38 94 ALA A CA 1
ATOM 705 C C . ALA A 1 94 ? 23.074 11.657 -41.114 1.00 89.38 94 ALA A C 1
ATOM 707 O O . ALA A 1 94 ? 23.938 12.435 -41.516 1.00 89.38 94 ALA A O 1
ATOM 708 N N . ALA A 1 95 ? 23.327 10.773 -40.143 1.00 91.44 95 ALA A N 1
ATOM 709 C CA . ALA A 1 95 ? 24.626 10.665 -39.484 1.00 91.44 95 ALA A CA 1
ATOM 710 C C . ALA A 1 95 ? 25.740 10.220 -40.449 1.00 91.44 95 ALA A C 1
ATOM 712 O O . ALA A 1 95 ? 26.844 10.764 -40.407 1.00 91.44 95 ALA A O 1
ATOM 713 N N . ALA A 1 96 ? 25.457 9.273 -41.350 1.00 90.69 96 ALA A N 1
ATOM 714 C CA . ALA A 1 96 ? 26.410 8.832 -42.367 1.00 90.69 96 ALA A CA 1
ATOM 715 C C . ALA A 1 96 ? 26.762 9.959 -43.354 1.00 90.69 96 ALA A C 1
ATOM 717 O O . ALA A 1 96 ? 27.936 10.159 -43.664 1.00 90.69 96 ALA A O 1
ATOM 718 N N . GLN A 1 97 ? 25.767 10.733 -43.795 1.00 87.38 97 GLN A N 1
ATOM 719 C CA . GLN A 1 97 ? 25.978 11.896 -44.661 1.00 87.38 97 GLN A CA 1
ATOM 720 C C . GLN A 1 97 ? 26.761 13.004 -43.950 1.00 87.38 97 GLN A C 1
ATOM 722 O O . GLN A 1 97 ? 27.715 13.535 -44.515 1.00 87.38 97 GLN A O 1
ATOM 727 N N . ALA A 1 98 ? 26.429 13.307 -42.693 1.00 85.62 98 ALA A N 1
ATOM 728 C CA . ALA A 1 98 ? 27.155 14.292 -41.895 1.00 85.62 98 ALA A CA 1
ATOM 729 C C . ALA A 1 98 ? 28.620 13.885 -41.670 1.00 85.62 98 ALA A C 1
ATOM 731 O O . ALA A 1 98 ? 29.521 14.722 -41.756 1.00 85.62 98 ALA A O 1
ATOM 732 N N . LYS A 1 99 ? 28.878 12.591 -41.432 1.00 87.94 99 LYS A N 1
ATOM 733 C CA . LYS A 1 99 ? 30.237 12.045 -41.338 1.00 87.94 99 LYS A CA 1
ATOM 734 C C . LYS A 1 99 ? 30.986 12.199 -42.662 1.00 87.94 99 LYS A C 1
ATOM 736 O O . LYS A 1 99 ? 32.087 12.733 -42.657 1.00 87.94 99 LYS A O 1
ATOM 741 N N . ALA A 1 100 ? 30.376 11.806 -43.780 1.00 84.88 100 ALA A N 1
ATOM 742 C CA . ALA A 1 100 ? 30.984 11.940 -45.103 1.00 84.88 100 ALA A CA 1
ATOM 743 C C . ALA A 1 100 ? 31.301 13.405 -45.452 1.00 84.88 100 ALA A C 1
ATOM 745 O O . ALA A 1 100 ? 32.394 13.699 -45.929 1.00 84.88 100 ALA A O 1
ATOM 746 N N . ALA A 1 101 ? 30.389 14.334 -45.148 1.00 81.19 101 ALA A N 1
ATOM 747 C CA . ALA A 1 101 ? 30.622 15.766 -45.313 1.00 81.19 101 ALA A CA 1
ATOM 748 C C . ALA A 1 101 ? 31.769 16.262 -44.416 1.00 81.19 101 ALA A C 1
ATOM 750 O O . ALA A 1 101 ? 32.641 16.993 -44.875 1.00 81.19 101 ALA A O 1
ATOM 751 N N . THR A 1 102 ? 31.818 15.824 -43.155 1.00 83.38 102 THR A N 1
ATOM 752 C CA . THR A 1 102 ? 32.897 16.179 -42.217 1.00 83.38 102 THR A CA 1
ATOM 753 C C . THR A 1 102 ? 34.257 15.672 -42.697 1.00 83.38 102 THR A C 1
ATOM 755 O O . THR A 1 102 ? 35.246 16.401 -42.628 1.00 83.38 102 THR A O 1
ATOM 758 N N . ASP A 1 103 ? 34.317 14.437 -43.189 1.00 83.12 103 ASP A N 1
ATOM 759 C CA . ASP A 1 103 ? 35.549 13.834 -43.696 1.00 83.12 103 ASP A CA 1
ATOM 760 C C . ASP A 1 103 ? 35.999 14.528 -44.996 1.00 83.12 103 ASP A C 1
ATOM 762 O O . ASP A 1 103 ? 37.178 14.848 -45.143 1.00 83.12 103 ASP A O 1
ATOM 766 N N . ALA A 1 104 ? 35.069 14.883 -45.891 1.00 77.75 104 ALA A N 1
ATOM 767 C CA . ALA A 1 104 ? 35.365 15.676 -47.086 1.00 77.75 104 ALA A CA 1
ATOM 768 C C . ALA A 1 104 ? 35.968 17.053 -46.745 1.00 77.75 104 ALA A C 1
ATOM 770 O O . ALA A 1 104 ? 36.990 17.424 -47.322 1.00 77.75 104 ALA A O 1
ATOM 771 N N . ILE A 1 105 ? 35.414 17.765 -45.751 1.00 76.56 105 ILE A N 1
ATOM 772 C CA . ILE A 1 105 ? 35.967 19.042 -45.257 1.00 76.56 105 ILE A CA 1
ATOM 773 C C . ILE A 1 105 ? 37.384 18.845 -44.713 1.00 76.56 105 ILE A C 1
ATOM 775 O O . ILE A 1 105 ? 38.291 19.600 -45.062 1.00 76.56 105 ILE A O 1
ATOM 779 N N . LYS A 1 106 ? 37.598 17.824 -43.872 1.00 78.94 106 LYS A N 1
ATOM 780 C CA . LYS A 1 106 ? 38.910 17.544 -43.261 1.00 78.94 106 LYS A CA 1
ATOM 781 C C . LYS A 1 106 ? 39.987 17.208 -44.289 1.00 78.94 106 LYS A C 1
ATOM 783 O O . LYS A 1 106 ? 41.152 17.522 -44.063 1.00 78.94 106 LYS A O 1
ATOM 788 N N . HIS A 1 107 ? 39.607 16.581 -45.397 1.00 77.62 107 HIS A N 1
ATOM 789 C CA . HIS A 1 107 ? 40.523 16.173 -46.460 1.00 77.62 107 HIS A CA 1
ATOM 790 C C . HIS A 1 107 ? 40.568 17.153 -47.647 1.00 77.62 107 HIS A C 1
ATOM 792 O O . HIS A 1 107 ? 41.173 16.839 -48.669 1.00 77.62 107 HIS A O 1
ATOM 798 N N . GLY A 1 108 ? 39.980 18.350 -47.511 1.00 65.12 108 GLY A N 1
ATOM 799 C CA . GLY A 1 108 ? 40.070 19.426 -48.505 1.00 65.12 108 GLY A CA 1
ATOM 800 C C . GLY A 1 108 ? 39.265 19.189 -49.788 1.00 65.12 108 GLY A C 1
ATOM 801 O O . GLY A 1 108 ? 39.504 19.863 -50.789 1.00 65.12 108 GLY A O 1
ATOM 802 N N . ALA A 1 109 ? 38.324 18.244 -49.779 1.00 63.19 109 ALA A N 1
ATOM 803 C CA . ALA A 1 109 ? 37.433 17.993 -50.904 1.00 63.19 109 ALA A CA 1
ATOM 804 C C . ALA A 1 109 ? 36.224 18.955 -50.862 1.00 63.19 109 ALA A C 1
ATOM 806 O O . ALA A 1 109 ? 35.695 19.229 -49.780 1.00 63.19 109 ALA A O 1
ATOM 807 N N . PRO A 1 110 ? 35.753 19.475 -52.012 1.00 60.25 110 PRO A N 1
ATOM 808 C CA . PRO A 1 110 ? 34.598 20.365 -52.046 1.00 60.25 110 PRO A CA 1
ATOM 809 C C . PRO A 1 110 ? 33.326 19.623 -51.613 1.00 60.25 110 PRO A C 1
ATOM 811 O O . PRO A 1 110 ? 32.995 18.570 -52.156 1.00 60.25 110 PRO A O 1
ATOM 814 N N . VAL A 1 111 ? 32.595 20.184 -50.646 1.00 59.19 111 VAL A N 1
ATOM 815 C CA . VAL A 1 111 ? 31.295 19.661 -50.201 1.00 59.19 111 VAL A CA 1
ATOM 816 C C . VAL A 1 111 ? 30.183 20.326 -51.001 1.00 59.19 111 VAL A C 1
ATOM 818 O O . VAL A 1 111 ? 30.119 21.552 -51.073 1.00 59.19 111 VAL A O 1
ATOM 821 N N . THR A 1 112 ? 29.282 19.534 -51.574 1.00 61.81 112 THR A N 1
ATOM 822 C CA . THR A 1 112 ? 28.028 20.038 -52.146 1.00 61.81 112 THR A CA 1
ATOM 823 C C . THR A 1 112 ? 26.946 19.991 -51.071 1.00 61.81 112 THR A C 1
ATOM 825 O O . THR A 1 112 ? 26.606 18.917 -50.580 1.00 61.81 112 THR A O 1
ATOM 828 N N . LEU A 1 113 ? 26.437 21.160 -50.678 1.00 50.84 113 LEU A N 1
ATOM 829 C CA . LEU A 1 113 ? 25.275 21.287 -49.798 1.00 50.84 113 LEU A CA 1
ATOM 830 C C . LEU A 1 113 ? 24.023 21.207 -50.680 1.00 50.84 113 LEU A C 1
ATOM 832 O O . LEU A 1 113 ? 23.761 22.132 -51.448 1.00 50.84 113 LEU A O 1
ATOM 836 N N . GLY A 1 114 ? 23.328 20.071 -50.629 1.00 48.22 114 GLY A N 1
ATOM 837 C CA . GLY A 1 114 ? 22.017 19.861 -51.249 1.00 48.22 114 GLY A CA 1
ATOM 838 C C . GLY A 1 114 ? 20.904 19.956 -50.222 1.00 48.22 114 GLY A C 1
ATOM 839 O O . GLY A 1 114 ? 21.160 19.562 -49.062 1.00 48.22 114 GLY A O 1
#

Foldseek 3Di:
DDDDDWDKDKDAAPQPPGGDIDIFIPDPVRVVVCCVVPVLVVQWDWDAAPVGDIHIHSDPVSVVNCVVVCVRPPDPDPPDDPDDPVRVVVVVVVVVVVVVQVVCVVVVHDDDDD

Radius of gyration: 30.81 Å; chains: 1; bounding box: 73×34×77 Å

Secondary structure (DSSP, 8-state):
-PPPP--EEEEE---TT---EEEEESSHHHHHHHHHH-GGGGG-EEEE-TTS-EEEESSHHHHHHHHHTTSSS-----SSPPPPHHHHHHHHHHHHHHHHHHHHHHTTPPP---

Sequence (114 aa):
MSVVQSTFVTVSCDGPDCQKTITFEATEKGNAEAIRDNAWLTTHRAIQTSDRRNLGYCSDECEAKGLATGAHNKLEQRIITGASSQSVDLAVRAAAQAKAATDAIKHGAPVTLG

pLDDT: mean 84.99, std 11.29, range [46.97, 96.81]